Protein AF-A0A183U6N0-F1 (afdb_monomer)

Sequence (124 aa):
MALGLPIRSISYVPFPEHCTRVQIKGNEALEILEKAVIQQKILFRNRCYVAGRGIPQGSTVSTRLCDLYLGAMERERYADILKRRDCLLFRYVDDYILLTRDVRLADRVSIDLRYIAIVCAALE

Mean predicted aligned error: 12.65 Å

Solvent-accessible surface area (backbone atoms only — not comparable to full-atom values): 8032 Å² total; per-residue (Å²): 140,78,91,75,78,79,81,74,74,84,75,79,74,80,74,70,96,80,68,85,82,80,86,75,55,73,67,59,49,46,55,51,46,44,51,66,42,53,59,30,73,45,81,54,95,98,40,81,42,65,52,86,74,76,70,61,84,89,47,88,60,37,64,59,51,49,49,52,51,50,55,51,50,44,59,69,78,37,49,69,58,77,68,42,89,76,41,48,82,46,75,58,93,85,43,37,37,44,40,32,73,51,64,69,59,52,54,59,52,54,75,76,45,84,54,57,73,48,70,50,69,74,87,124

Foldseek 3Di:
DDPPDDDPDPPPPDDPPPDDDDDDDPVRVVVVCCCVFQQDWD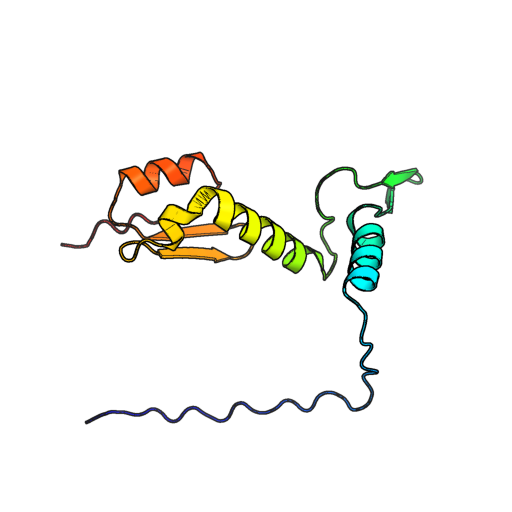QDPNDIDGDHDAGDPPDPCRQVVLVVVVVVVCCVPVVVVVPDPQKDWDDDRQEIEIEHCDVVVLVVVVVVGVYPYDDCVDPD

Nearest PDB structures (foldseek):
  3nvy-assembly1_B  TM=5.263E-01  e=4.428E+00  Bos taurus
  4alz-assembly1_A  TM=3.961E-01  e=7.084E+00  Yersinia enterocolitica
  3rf0-assembly2_B  TM=3.479E-01  e=6.194E+00  Yersinia pestis CO92

Radius of gyration: 21.51 Å; Cα contacts (8 Å, |Δi|>4): 98; chains: 1; bounding box: 53×38×66 Å

Organism: Toxocara canis (NCBI:txid6265)

Secondary structure (DSSP, 8-state):
-------------PPPTT-------HHHHHHHHIIIIIS-EEEETTEEEE--SSPPTT-TTHHHHHHHHHHHHHHHHSTTGGG-SSEEEEEETTEEEEEES-HHHHHHHHHHS--EEEE-----

pLDDT: mean 74.78, std 17.57, range [32.47, 94.62]

Structure (mmCIF, N/CA/C/O backbone):
data_AF-A0A183U6N0-F1
#
_entry.id   AF-A0A183U6N0-F1
#
loop_
_atom_site.group_PDB
_atom_site.id
_atom_site.type_symbol
_atom_site.label_atom_id
_atom_site.label_alt_id
_atom_site.label_comp_id
_atom_site.label_asym_id
_atom_site.label_entity_id
_atom_site.label_seq_id
_atom_site.pdbx_PDB_ins_code
_atom_site.Cartn_x
_atom_site.Cartn_y
_atom_site.Cartn_z
_atom_site.occupancy
_atom_site.B_iso_or_equiv
_atom_site.auth_seq_id
_atom_site.auth_comp_id
_atom_site.auth_asym_id
_atom_site.auth_atom_id
_atom_site.pdbx_PDB_model_num
ATOM 1 N N . MET A 1 1 ? -8.069 -26.327 35.449 1.00 35.16 1 MET A N 1
ATOM 2 C CA . MET A 1 1 ? -8.216 -27.046 34.167 1.00 35.16 1 MET A CA 1
ATOM 3 C C . MET A 1 1 ? -7.878 -26.085 33.041 1.00 35.16 1 MET A C 1
ATOM 5 O O . MET A 1 1 ? -8.714 -25.281 32.664 1.00 35.16 1 MET A O 1
ATOM 9 N N . ALA A 1 2 ? -6.632 -26.116 32.576 1.00 32.47 2 ALA A N 1
ATOM 10 C CA . ALA A 1 2 ? -6.180 -25.393 31.394 1.00 32.47 2 ALA A CA 1
ATOM 11 C C . ALA A 1 2 ? -5.732 -26.458 30.390 1.00 32.47 2 ALA A C 1
ATOM 13 O O . ALA A 1 2 ? -4.738 -27.146 30.618 1.00 32.47 2 ALA A O 1
ATOM 14 N N . LEU A 1 3 ? -6.519 -26.658 29.334 1.00 36.12 3 LEU A N 1
ATOM 15 C CA . LEU A 1 3 ? -6.161 -27.526 28.216 1.00 36.12 3 LEU A CA 1
ATOM 16 C C . LEU A 1 3 ? -5.125 -26.788 27.360 1.00 36.12 3 LEU A C 1
ATOM 18 O O . LEU A 1 3 ? -5.456 -26.130 26.379 1.00 36.12 3 LEU A O 1
ATOM 22 N N . GLY A 1 4 ? -3.864 -26.856 27.787 1.00 36.44 4 GLY A N 1
ATOM 23 C CA . GLY A 1 4 ? -2.718 -26.440 26.989 1.00 36.44 4 GLY A CA 1
ATOM 24 C C . GLY A 1 4 ? -2.503 -27.446 25.865 1.00 36.44 4 GLY A C 1
ATOM 25 O O . GLY A 1 4 ? -1.890 -28.490 26.075 1.00 36.44 4 GLY A O 1
ATOM 26 N N . LEU A 1 5 ? -3.037 -27.153 24.680 1.00 39.53 5 LEU A N 1
ATOM 27 C CA . LEU A 1 5 ? -2.692 -27.900 23.475 1.00 39.53 5 LEU A CA 1
ATOM 28 C C . LEU A 1 5 ? -1.204 -27.653 23.164 1.00 39.53 5 LEU A C 1
ATOM 30 O O . LEU A 1 5 ? -0.794 -26.494 23.057 1.00 39.53 5 LEU A O 1
ATOM 34 N N . PRO A 1 6 ? -0.378 -28.706 23.040 1.00 41.12 6 PRO A N 1
ATOM 35 C CA . PRO A 1 6 ? 1.048 -28.552 22.805 1.00 41.12 6 PRO A CA 1
ATOM 36 C C . PRO A 1 6 ? 1.273 -27.998 21.398 1.00 41.12 6 PRO A C 1
ATOM 38 O O . PRO A 1 6 ? 0.870 -28.605 20.402 1.00 41.12 6 PRO A O 1
ATOM 41 N N . ILE A 1 7 ? 1.927 -26.838 21.327 1.00 44.16 7 ILE A N 1
ATOM 42 C CA . ILE A 1 7 ? 2.434 -26.242 20.090 1.00 44.16 7 ILE A CA 1
ATOM 43 C C . ILE A 1 7 ? 3.391 -27.266 19.479 1.00 44.16 7 ILE A C 1
ATOM 45 O O . ILE A 1 7 ? 4.506 -27.467 19.961 1.00 44.16 7 ILE A O 1
ATOM 49 N N . ARG A 1 8 ? 2.920 -27.969 18.445 1.00 42.88 8 ARG A N 1
ATOM 50 C CA . ARG A 1 8 ? 3.751 -28.867 17.649 1.00 42.88 8 ARG A CA 1
ATOM 51 C C . ARG A 1 8 ? 4.881 -28.036 17.051 1.00 42.88 8 ARG A C 1
ATOM 53 O O . ARG A 1 8 ? 4.637 -27.024 16.400 1.00 42.88 8 ARG A O 1
ATOM 60 N N . SER A 1 9 ? 6.099 -28.475 17.343 1.00 40.94 9 SER A N 1
ATOM 61 C CA . SER A 1 9 ? 7.380 -27.969 16.862 1.00 40.94 9 SER A CA 1
ATOM 62 C C . SER A 1 9 ? 7.291 -27.333 15.475 1.00 40.94 9 SER A C 1
ATOM 64 O O . SER A 1 9 ? 7.004 -28.021 14.491 1.00 40.94 9 SER A O 1
ATOM 66 N N . ILE A 1 10 ? 7.599 -26.035 15.394 1.00 46.34 10 ILE A N 1
ATOM 67 C CA . ILE A 1 10 ? 7.995 -25.391 14.140 1.00 46.34 10 ILE A CA 1
ATOM 68 C C . ILE A 1 10 ? 9.174 -26.204 13.611 1.00 46.34 10 ILE A C 1
ATOM 70 O O . ILE A 1 10 ? 10.268 -26.183 14.172 1.00 46.34 10 ILE A O 1
ATOM 74 N N . SER A 1 11 ? 8.913 -26.998 12.579 1.00 37.59 11 SER A N 1
ATOM 75 C CA . SER A 1 11 ? 9.947 -27.762 11.900 1.00 37.59 11 SER A CA 1
ATOM 76 C C . SER A 1 11 ? 10.783 -26.747 11.135 1.00 37.59 11 SER A C 1
ATOM 78 O O . SER A 1 11 ? 10.302 -26.135 10.183 1.00 37.59 11 SER A O 1
ATOM 80 N N . TYR A 1 12 ? 11.999 -26.501 11.616 1.00 45.75 12 TYR A N 1
ATOM 81 C CA . TYR A 1 12 ? 12.991 -25.698 10.917 1.00 45.75 12 TYR A CA 1
ATOM 82 C C . TYR A 1 12 ? 13.234 -26.357 9.559 1.00 45.75 12 TYR A C 1
ATOM 84 O O . TYR A 1 12 ? 13.817 -27.436 9.496 1.00 45.75 12 TYR A O 1
ATOM 92 N N . VAL A 1 13 ? 12.722 -25.756 8.485 1.00 52.69 13 VAL A N 1
ATOM 93 C CA . VAL A 1 13 ? 13.047 -26.191 7.126 1.00 52.69 13 VAL A CA 1
ATOM 94 C C . VAL A 1 13 ? 14.497 -25.760 6.896 1.00 52.69 13 VAL A C 1
ATOM 96 O O . VAL A 1 13 ? 14.752 -24.552 6.891 1.00 52.69 13 VAL A O 1
ATOM 99 N N . PRO A 1 14 ? 15.460 -26.694 6.772 1.00 48.03 14 PRO A N 1
ATOM 100 C CA . PRO A 1 14 ? 16.840 -26.322 6.528 1.00 48.03 14 PRO A CA 1
ATOM 101 C C . PRO A 1 14 ? 16.907 -25.586 5.190 1.00 48.03 14 PRO A C 1
ATOM 103 O O . PRO A 1 14 ? 16.457 -26.085 4.158 1.00 48.03 14 PRO A O 1
ATOM 106 N N . PHE A 1 15 ? 17.414 -24.358 5.235 1.00 51.22 15 PHE A N 1
ATOM 107 C CA . PHE A 1 15 ? 17.646 -23.543 4.051 1.00 51.22 15 PHE A CA 1
ATOM 108 C C . PHE A 1 15 ? 18.722 -24.237 3.192 1.00 51.22 15 PHE A C 1
ATOM 110 O O . PHE A 1 15 ? 19.717 -24.691 3.759 1.00 51.22 15 PHE A O 1
ATOM 117 N N . PRO A 1 16 ? 18.560 -24.354 1.862 1.00 61.44 16 PRO A N 1
ATOM 118 C CA . PRO A 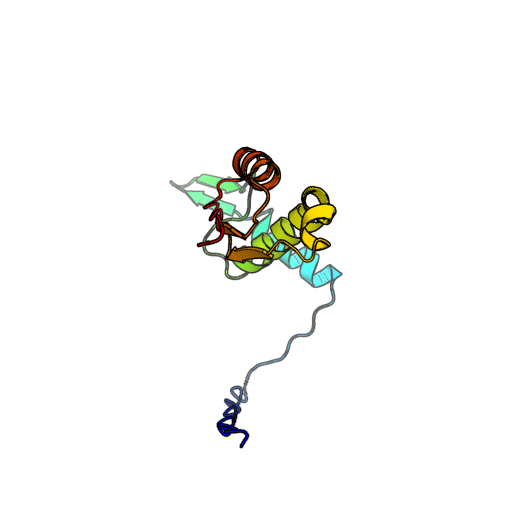1 16 ? 19.529 -25.047 1.015 1.00 61.44 16 PRO A CA 1
ATOM 119 C C . PRO A 1 16 ? 20.924 -24.409 1.130 1.00 61.44 16 PRO A C 1
ATOM 121 O O . PRO A 1 16 ? 21.069 -23.188 1.059 1.00 61.44 16 PRO A O 1
ATOM 124 N N . GLU A 1 17 ? 21.954 -25.247 1.280 1.00 56.62 17 GLU A N 1
ATOM 125 C CA . GLU A 1 17 ? 23.342 -24.889 1.640 1.00 56.62 17 GLU A CA 1
ATOM 126 C C . GLU A 1 17 ? 24.089 -24.027 0.593 1.00 56.62 17 GLU A C 1
ATOM 128 O O . GLU A 1 17 ? 25.233 -23.627 0.798 1.00 56.62 17 GLU A O 1
ATOM 133 N N . HIS A 1 18 ? 23.429 -23.672 -0.513 1.00 55.56 18 HIS A N 1
ATOM 134 C CA . HIS A 1 18 ? 23.994 -22.912 -1.632 1.00 55.56 18 HIS A CA 1
ATOM 135 C C . HIS A 1 18 ? 23.256 -21.595 -1.925 1.00 55.56 18 HIS A C 1
ATOM 137 O O . HIS A 1 18 ? 23.205 -21.145 -3.069 1.00 55.56 18 HIS A O 1
ATOM 143 N N . CYS A 1 19 ? 22.692 -20.936 -0.910 1.00 52.22 19 CYS A N 1
ATOM 144 C CA . CYS A 1 19 ? 22.226 -19.555 -1.050 1.00 52.22 19 CYS A CA 1
ATOM 145 C C . CYS A 1 19 ? 23.326 -18.564 -0.647 1.00 52.22 19 CYS A C 1
ATOM 147 O O . CYS A 1 19 ? 23.585 -18.344 0.536 1.00 52.22 19 CYS A O 1
ATOM 149 N N . THR A 1 20 ? 23.943 -17.901 -1.626 1.00 62.56 20 THR A N 1
ATOM 150 C CA . THR A 1 20 ? 24.786 -16.730 -1.361 1.00 62.56 20 THR A CA 1
ATOM 151 C C . THR A 1 20 ? 23.918 -15.614 -0.780 1.00 62.56 20 THR A C 1
ATOM 153 O O . THR A 1 20 ? 23.112 -15.001 -1.479 1.00 62.56 20 THR A O 1
ATOM 156 N N . ARG A 1 21 ? 24.057 -15.349 0.522 1.00 68.88 21 ARG A N 1
ATOM 157 C CA . ARG A 1 21 ? 23.376 -14.235 1.186 1.00 68.88 21 ARG A CA 1
ATOM 158 C C . ARG A 1 21 ? 24.037 -12.924 0.771 1.00 68.88 21 ARG A C 1
ATOM 160 O O . ARG A 1 21 ? 25.079 -12.552 1.303 1.00 68.88 21 ARG A O 1
ATOM 167 N N . VAL A 1 22 ? 23.406 -12.210 -0.153 1.00 75.75 22 VAL A N 1
ATOM 168 C CA . VAL A 1 22 ? 23.812 -10.851 -0.519 1.00 75.75 22 VAL A CA 1
ATOM 169 C C . VAL A 1 22 ? 23.190 -9.877 0.481 1.00 75.75 22 VAL A C 1
ATOM 171 O O . VAL A 1 22 ? 21.972 -9.839 0.644 1.00 75.75 22 VAL A O 1
ATOM 174 N N . GLN A 1 23 ? 24.025 -9.114 1.185 1.00 84.31 23 GLN A N 1
ATOM 175 C CA . GLN A 1 23 ? 23.575 -7.966 1.970 1.00 84.31 23 GLN A CA 1
ATOM 176 C C . GLN A 1 23 ? 23.770 -6.716 1.125 1.00 84.31 23 GLN A C 1
ATOM 178 O O . GLN A 1 23 ? 24.881 -6.453 0.674 1.00 84.31 23 GLN A O 1
ATOM 183 N N . ILE A 1 24 ? 22.694 -5.968 0.926 1.00 88.69 24 ILE A N 1
ATOM 184 C CA . ILE A 1 24 ? 22.714 -4.688 0.220 1.00 88.69 24 ILE A CA 1
ATOM 185 C C . ILE A 1 24 ? 22.347 -3.577 1.193 1.00 88.69 24 ILE A C 1
ATOM 187 O O . ILE A 1 24 ? 21.572 -3.787 2.133 1.00 88.69 24 ILE A O 1
ATOM 191 N N . LYS A 1 25 ? 22.901 -2.389 0.977 1.00 91.69 25 LYS A N 1
ATOM 192 C CA . LYS A 1 25 ? 22.521 -1.198 1.740 1.00 91.69 25 LYS A CA 1
ATOM 193 C C . LYS A 1 25 ? 21.169 -0.668 1.261 1.00 91.69 25 LYS A C 1
ATOM 195 O O . LYS A 1 25 ? 20.727 -0.943 0.148 1.00 91.69 25 LYS A O 1
ATOM 200 N N . GLY A 1 26 ? 20.506 0.133 2.097 1.00 88.00 26 GLY A N 1
ATOM 201 C CA . GLY A 1 26 ? 19.186 0.689 1.771 1.00 88.00 26 GLY A CA 1
ATOM 202 C C . GLY A 1 26 ? 19.179 1.566 0.512 1.00 88.00 26 GLY A C 1
ATOM 203 O O . GLY A 1 26 ? 18.234 1.504 -0.265 1.00 88.00 26 GLY A O 1
ATOM 204 N N . ASN A 1 27 ? 20.245 2.332 0.272 1.00 91.81 27 ASN A N 1
ATOM 205 C CA . ASN A 1 27 ? 20.408 3.135 -0.944 1.00 91.81 27 ASN A CA 1
ATOM 206 C C . ASN A 1 27 ? 20.575 2.260 -2.196 1.00 91.81 27 ASN A C 1
ATOM 208 O O . ASN A 1 27 ? 19.939 2.522 -3.208 1.00 91.81 27 ASN A O 1
ATOM 212 N N . GLU A 1 28 ? 21.362 1.186 -2.110 1.00 90.31 28 GLU A N 1
ATOM 213 C CA . GLU A 1 28 ? 21.532 0.226 -3.208 1.00 90.31 28 GLU A CA 1
ATOM 214 C C . GLU A 1 28 ? 20.210 -0.489 -3.519 1.00 90.31 28 GLU A C 1
ATOM 216 O O . GLU A 1 28 ? 19.830 -0.636 -4.679 1.00 90.31 28 GLU A O 1
ATOM 221 N N . ALA A 1 29 ? 19.462 -0.878 -2.482 1.00 87.44 29 ALA A N 1
ATOM 222 C CA . ALA A 1 29 ? 18.124 -1.434 -2.639 1.00 87.44 29 ALA A CA 1
ATOM 223 C C . ALA A 1 29 ? 17.179 -0.442 -3.330 1.00 87.44 29 ALA A C 1
ATOM 225 O O . ALA A 1 29 ? 16.426 -0.835 -4.219 1.00 87.44 29 ALA A O 1
ATOM 226 N N . LEU A 1 30 ? 17.235 0.840 -2.960 1.00 87.88 30 LEU A N 1
ATOM 227 C CA . LEU A 1 30 ? 16.403 1.877 -3.563 1.00 87.88 30 LEU A CA 1
ATOM 228 C C . LEU A 1 30 ? 16.717 2.065 -5.052 1.00 87.88 30 LEU A C 1
ATOM 230 O O . LEU A 1 30 ? 15.790 2.103 -5.856 1.00 87.88 30 LEU A O 1
ATOM 234 N N . GLU A 1 31 ? 17.995 2.094 -5.433 1.00 88.50 31 GLU A N 1
ATOM 235 C CA . GLU A 1 31 ? 18.407 2.170 -6.842 1.00 88.50 31 GLU A CA 1
ATOM 236 C C . GLU A 1 31 ? 17.914 0.970 -7.662 1.00 88.50 31 GLU A C 1
ATOM 238 O O . GLU A 1 31 ? 17.483 1.120 -8.810 1.00 88.50 31 GLU A O 1
ATOM 243 N N . ILE A 1 32 ? 17.967 -0.234 -7.081 1.00 85.75 32 ILE A N 1
ATOM 244 C CA . ILE A 1 32 ? 17.449 -1.450 -7.717 1.00 85.75 32 ILE A CA 1
ATOM 245 C C . ILE A 1 32 ? 15.936 -1.333 -7.912 1.00 85.75 32 ILE A C 1
ATOM 247 O O . ILE A 1 32 ? 15.439 -1.614 -9.003 1.00 85.75 32 ILE A O 1
ATOM 251 N N . LEU A 1 33 ? 15.204 -0.903 -6.882 1.00 84.50 33 LEU A N 1
ATOM 252 C CA . LEU A 1 33 ? 13.751 -0.750 -6.936 1.00 84.50 33 LEU A CA 1
ATOM 253 C C . LEU A 1 33 ? 13.331 0.320 -7.949 1.00 84.50 33 LEU A C 1
ATOM 255 O O . LEU A 1 33 ? 12.415 0.083 -8.732 1.00 84.50 33 LEU A O 1
ATOM 259 N N . GLU A 1 34 ? 14.017 1.460 -7.995 1.00 83.75 34 GLU A N 1
ATOM 260 C CA . GLU A 1 34 ? 13.739 2.528 -8.958 1.00 83.75 34 GLU A CA 1
ATOM 261 C C . GLU A 1 34 ? 13.880 2.029 -10.403 1.00 83.75 34 GLU A C 1
ATOM 263 O O . GLU A 1 34 ? 12.964 2.180 -11.216 1.00 83.75 34 GLU A O 1
ATOM 268 N N . LYS A 1 35 ? 14.982 1.340 -10.717 1.00 80.69 35 LYS A N 1
ATOM 269 C CA . LYS A 1 35 ? 15.202 0.772 -12.054 1.00 80.69 35 LYS A CA 1
ATOM 270 C C . LYS A 1 35 ? 14.204 -0.337 -12.386 1.00 80.69 35 LYS A C 1
ATOM 272 O O . LYS A 1 35 ? 13.692 -0.387 -13.502 1.00 80.69 35 LYS A O 1
ATOM 277 N N . ALA A 1 36 ? 13.937 -1.229 -11.432 1.00 75.50 36 ALA A N 1
ATOM 278 C CA . ALA A 1 36 ? 13.113 -2.415 -11.651 1.00 75.50 36 ALA A CA 1
ATOM 279 C C . ALA A 1 36 ? 11.610 -2.113 -11.713 1.00 75.50 36 ALA A C 1
ATOM 281 O O . ALA A 1 36 ? 10.877 -2.865 -12.349 1.00 75.50 36 ALA A O 1
ATOM 282 N N . VAL A 1 37 ? 11.152 -1.049 -11.049 1.00 77.06 37 VAL A N 1
ATOM 283 C CA . VAL A 1 37 ? 9.722 -0.774 -10.854 1.00 77.06 37 VAL A CA 1
ATOM 284 C C . VAL A 1 37 ? 9.281 0.507 -11.544 1.00 77.06 37 VAL A C 1
ATOM 286 O O . VAL A 1 37 ? 8.258 0.502 -12.223 1.00 77.06 37 VAL A O 1
ATOM 289 N N . ILE A 1 38 ? 10.043 1.595 -11.402 1.00 74.00 38 ILE A N 1
ATOM 290 C CA . ILE A 1 38 ? 9.662 2.910 -11.939 1.00 74.00 38 ILE A CA 1
ATOM 291 C C . ILE A 1 38 ? 10.075 3.020 -13.408 1.00 74.00 38 ILE A C 1
ATOM 293 O O . ILE A 1 38 ? 9.317 3.505 -14.240 1.00 74.00 38 ILE A O 1
ATOM 297 N N . GLN A 1 39 ? 11.262 2.525 -13.756 1.00 77.88 39 GLN A N 1
ATOM 298 C CA . GLN A 1 39 ? 11.808 2.621 -15.115 1.00 77.88 39 GLN A CA 1
ATOM 299 C C . GLN A 1 39 ? 11.574 1.357 -15.953 1.00 77.88 39 GLN A C 1
ATOM 301 O O . GLN A 1 39 ? 12.276 1.117 -16.942 1.00 77.88 39 GLN A O 1
ATOM 306 N N . GLN A 1 40 ? 10.593 0.533 -15.575 1.00 79.25 40 GLN A N 1
ATOM 307 C CA . GLN A 1 40 ? 10.356 -0.732 -16.255 1.00 79.25 40 GLN A CA 1
ATOM 308 C C . GLN A 1 40 ? 9.936 -0.502 -17.710 1.00 79.25 40 GLN A C 1
ATOM 310 O O . GLN A 1 40 ? 8.970 0.207 -18.008 1.00 79.25 40 GLN A O 1
ATOM 315 N N . LYS A 1 41 ? 10.667 -1.151 -18.619 1.00 85.81 41 LYS A N 1
ATOM 316 C CA . LYS A 1 41 ? 10.399 -1.139 -20.056 1.00 85.81 41 LYS A CA 1
ATOM 317 C C . LYS A 1 41 ? 9.517 -2.322 -20.438 1.00 85.81 41 LYS A C 1
ATOM 319 O O . LYS A 1 41 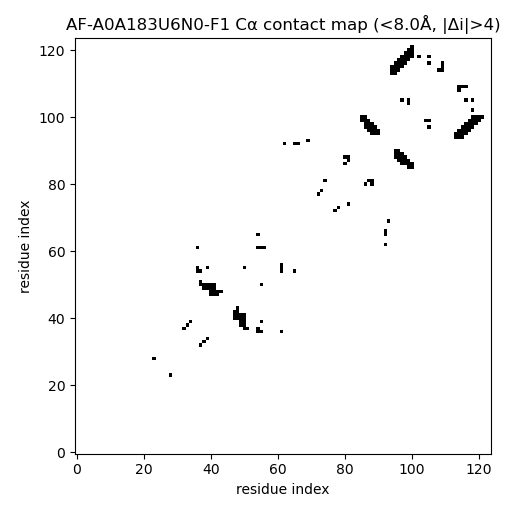? 9.804 -3.458 -20.071 1.00 85.81 41 LYS A O 1
ATOM 324 N N . ILE A 1 42 ? 8.465 -2.054 -21.200 1.00 85.75 42 ILE A N 1
ATOM 325 C CA . ILE A 1 42 ? 7.496 -3.037 -21.676 1.00 85.75 42 ILE A CA 1
ATOM 326 C C . ILE A 1 42 ? 7.586 -3.078 -23.199 1.00 85.75 42 ILE A C 1
ATOM 328 O O . ILE A 1 42 ? 7.351 -2.072 -23.870 1.00 85.75 42 ILE A O 1
ATOM 332 N N . LEU A 1 43 ? 7.930 -4.242 -23.747 1.00 90.50 43 LEU A N 1
ATOM 333 C CA . LEU A 1 43 ? 7.901 -4.473 -25.186 1.00 90.50 43 LEU A CA 1
ATOM 334 C C . LEU A 1 43 ? 6.507 -4.960 -25.585 1.00 90.50 43 LEU A C 1
ATOM 336 O O . LEU A 1 43 ? 6.057 -6.013 -25.142 1.00 90.50 43 LEU A O 1
ATOM 340 N N . PHE A 1 44 ? 5.833 -4.209 -26.449 1.00 91.44 44 PHE A N 1
ATOM 341 C CA . PHE A 1 44 ? 4.521 -4.571 -26.967 1.00 91.44 44 PHE A CA 1
ATOM 342 C C . PHE A 1 44 ? 4.413 -4.186 -28.441 1.00 91.44 44 PHE A C 1
ATOM 344 O O . PHE A 1 44 ? 4.673 -3.041 -28.807 1.00 91.44 44 PHE A O 1
ATOM 351 N N . ARG A 1 45 ? 4.040 -5.143 -29.303 1.00 93.25 45 ARG A N 1
ATOM 352 C CA . ARG A 1 45 ? 3.884 -4.942 -30.760 1.00 93.25 45 ARG A CA 1
ATOM 353 C C . ARG A 1 45 ? 5.082 -4.219 -31.408 1.00 93.25 45 ARG A C 1
ATOM 355 O O . ARG A 1 45 ? 4.908 -3.219 -32.100 1.00 93.25 45 ARG A O 1
ATOM 362 N N . ASN A 1 46 ? 6.299 -4.711 -31.156 1.00 93.06 46 ASN A N 1
ATOM 363 C CA . ASN A 1 46 ? 7.559 -4.130 -31.649 1.00 93.06 46 ASN A CA 1
ATOM 364 C C . ASN A 1 46 ? 7.844 -2.682 -31.201 1.00 93.06 46 ASN A C 1
ATOM 366 O O . ASN A 1 46 ? 8.706 -2.015 -31.770 1.00 93.06 46 ASN A O 1
ATOM 370 N N . ARG A 1 47 ? 7.151 -2.186 -30.172 1.00 94.62 47 ARG A N 1
ATOM 371 C CA . ARG A 1 47 ? 7.388 -0.870 -29.573 1.00 94.62 47 ARG A CA 1
ATOM 372 C C . ARG A 1 47 ? 7.742 -1.014 -28.100 1.00 94.62 47 ARG A C 1
ATOM 374 O O . ARG A 1 47 ? 7.214 -1.883 -27.409 1.00 94.62 47 ARG A O 1
ATOM 381 N N . CYS A 1 48 ? 8.651 -0.164 -27.637 1.00 90.81 48 CYS A N 1
ATOM 382 C CA . CYS A 1 48 ? 9.096 -0.118 -26.249 1.00 90.81 48 CYS A CA 1
ATOM 383 C C . CYS A 1 48 ? 8.375 1.018 -25.518 1.00 90.81 48 CYS A C 1
ATOM 385 O O . CYS A 1 48 ? 8.383 2.158 -25.983 1.00 90.81 48 CYS A O 1
ATOM 387 N N . TYR A 1 49 ? 7.764 0.698 -24.384 1.00 87.62 49 TYR A N 1
ATOM 388 C CA . TYR A 1 49 ? 7.042 1.624 -23.518 1.00 87.62 49 TYR A CA 1
ATOM 389 C C . TYR A 1 49 ? 7.697 1.652 -22.142 1.00 87.62 49 TYR A C 1
ATOM 391 O O . TYR A 1 49 ? 8.293 0.662 -21.733 1.00 87.62 49 TYR A O 1
ATOM 399 N N . VAL A 1 50 ? 7.563 2.755 -21.414 1.00 84.56 50 VAL A N 1
ATOM 400 C CA . VAL A 1 50 ? 7.961 2.836 -20.002 1.00 84.56 50 VAL A CA 1
ATOM 401 C C . VAL A 1 50 ? 6.698 2.947 -19.160 1.00 84.56 50 VAL A C 1
ATOM 403 O O . VAL A 1 50 ? 5.787 3.700 -19.513 1.00 84.56 50 VAL A O 1
ATOM 406 N N . ALA A 1 51 ? 6.624 2.181 -18.074 1.00 79.12 51 ALA A N 1
ATOM 407 C CA . ALA A 1 51 ? 5.514 2.270 -17.135 1.00 79.12 51 ALA A CA 1
ATOM 408 C C . ALA A 1 51 ? 5.498 3.662 -16.475 1.00 79.12 51 ALA A C 1
ATOM 410 O O . ALA A 1 51 ? 6.383 4.003 -15.703 1.00 79.12 51 ALA A O 1
ATOM 411 N N . GLY A 1 52 ? 4.503 4.489 -16.808 1.00 76.00 52 GLY A N 1
ATOM 412 C CA . GLY A 1 52 ? 4.416 5.867 -16.303 1.00 76.00 52 GLY A CA 1
ATOM 413 C C . GLY A 1 52 ? 3.667 6.019 -14.976 1.00 76.00 52 GLY A C 1
ATOM 414 O O . GLY A 1 52 ? 3.771 7.059 -14.331 1.00 76.00 52 GLY A O 1
ATOM 415 N N . ARG A 1 53 ? 2.875 5.018 -14.568 1.00 78.81 53 ARG A N 1
ATOM 416 C CA . ARG A 1 53 ? 2.081 5.067 -13.335 1.00 78.81 53 ARG A CA 1
ATOM 417 C C . ARG A 1 53 ? 1.861 3.673 -12.763 1.00 78.81 53 ARG A C 1
ATOM 419 O O . ARG A 1 53 ? 1.465 2.763 -13.485 1.00 78.81 53 ARG A O 1
ATOM 426 N N . GLY A 1 54 ? 2.008 3.573 -11.444 1.00 76.38 54 GLY A N 1
ATOM 427 C CA . GLY A 1 54 ? 1.775 2.342 -10.697 1.00 76.38 54 GLY A CA 1
ATOM 428 C C . GLY A 1 54 ? 2.958 1.382 -10.747 1.00 76.38 54 GLY A C 1
ATOM 429 O O . GLY A 1 54 ? 4.000 1.674 -11.327 1.00 76.38 54 GLY A O 1
ATOM 430 N N . ILE A 1 55 ? 2.779 0.237 -10.098 1.00 80.44 55 ILE A N 1
ATOM 431 C CA . ILE A 1 55 ? 3.764 -0.838 -10.048 1.00 80.44 55 ILE A CA 1
ATOM 432 C C . ILE A 1 55 ? 3.326 -1.913 -11.049 1.00 80.44 55 ILE A C 1
ATOM 434 O O . ILE A 1 55 ? 2.186 -2.378 -10.962 1.00 80.44 55 ILE A O 1
ATOM 438 N N . PRO A 1 56 ? 4.182 -2.328 -11.993 1.00 77.69 56 PRO A N 1
ATOM 439 C CA . PRO A 1 56 ? 3.816 -3.363 -12.951 1.00 77.69 56 PRO A CA 1
ATOM 440 C C . PRO A 1 56 ? 3.504 -4.701 -12.269 1.00 77.69 56 PRO A C 1
ATOM 442 O O . PRO A 1 56 ? 4.219 -5.155 -11.370 1.00 77.69 56 PRO A O 1
ATOM 445 N N . GLN A 1 57 ? 2.422 -5.343 -12.712 1.00 75.19 57 GLN A N 1
ATOM 446 C CA . GLN A 1 57 ? 1.996 -6.643 -12.197 1.00 75.19 57 GLN A CA 1
ATOM 447 C C . GLN A 1 57 ? 2.958 -7.753 -12.647 1.00 75.19 57 GLN A C 1
ATOM 449 O O . GLN A 1 57 ? 3.502 -7.713 -13.749 1.00 75.19 57 GLN A O 1
ATOM 454 N N . GLY A 1 58 ? 3.166 -8.755 -11.789 1.00 72.81 58 GLY A N 1
ATOM 455 C CA . GLY A 1 58 ? 4.035 -9.907 -12.073 1.00 72.81 58 GLY A CA 1
ATOM 456 C C . GLY A 1 58 ? 5.467 -9.785 -11.545 1.00 72.81 58 GLY A C 1
ATOM 457 O O . GLY A 1 58 ? 6.218 -10.756 -11.592 1.00 72.81 58 GLY A O 1
ATOM 458 N N . SER A 1 59 ? 5.847 -8.635 -10.984 1.00 73.88 59 SER A N 1
ATOM 459 C CA . SER A 1 59 ? 7.090 -8.509 -10.220 1.00 73.88 59 SER A CA 1
ATOM 460 C C . SER A 1 59 ? 6.917 -9.078 -8.808 1.00 73.88 59 SER A C 1
ATOM 462 O O . SER A 1 59 ? 5.956 -8.735 -8.119 1.00 73.88 59 SER A O 1
ATOM 464 N N . THR A 1 60 ? 7.855 -9.895 -8.325 1.00 75.06 60 THR A N 1
ATOM 465 C CA . THR A 1 60 ? 7.819 -10.446 -6.953 1.00 75.06 60 THR A CA 1
ATOM 466 C C . THR A 1 60 ? 7.919 -9.368 -5.872 1.00 75.06 60 THR A C 1
ATOM 468 O O . THR A 1 60 ? 7.456 -9.578 -4.752 1.00 75.06 60 THR A O 1
ATOM 471 N N . VAL A 1 61 ? 8.468 -8.191 -6.196 1.00 81.06 61 VAL A N 1
ATOM 472 C CA . VAL A 1 61 ? 8.526 -7.050 -5.268 1.00 81.06 61 VAL A CA 1
ATOM 473 C C . VAL A 1 61 ? 7.247 -6.210 -5.270 1.00 81.06 61 VAL A C 1
ATOM 475 O O . VAL A 1 61 ? 7.053 -5.410 -4.356 1.00 81.06 61 VAL A O 1
ATOM 478 N N . SER A 1 62 ? 6.353 -6.398 -6.249 1.00 82.06 62 SER A N 1
ATOM 479 C CA . SER A 1 62 ? 5.170 -5.545 -6.418 1.00 82.06 62 SER A CA 1
ATOM 480 C C . SER A 1 62 ? 4.230 -5.585 -5.216 1.0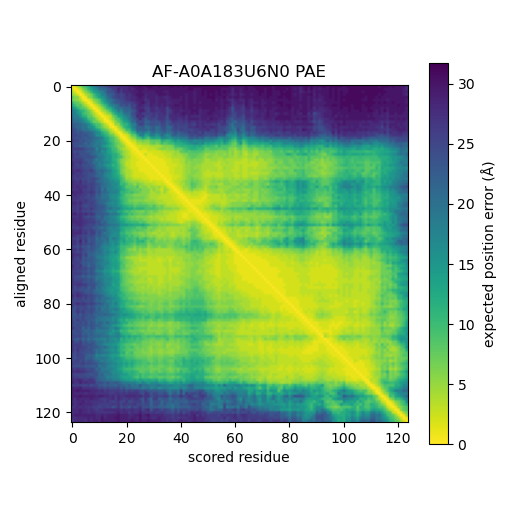0 82.06 62 SER A C 1
ATOM 482 O O . SER A 1 62 ? 3.839 -4.532 -4.719 1.00 82.06 62 SER A O 1
ATOM 484 N N . THR A 1 63 ? 3.955 -6.776 -4.679 1.00 82.81 63 THR A N 1
ATOM 485 C CA . THR A 1 63 ? 3.111 -6.958 -3.491 1.00 82.81 63 THR A CA 1
ATOM 486 C C . THR A 1 63 ? 3.686 -6.235 -2.277 1.00 82.81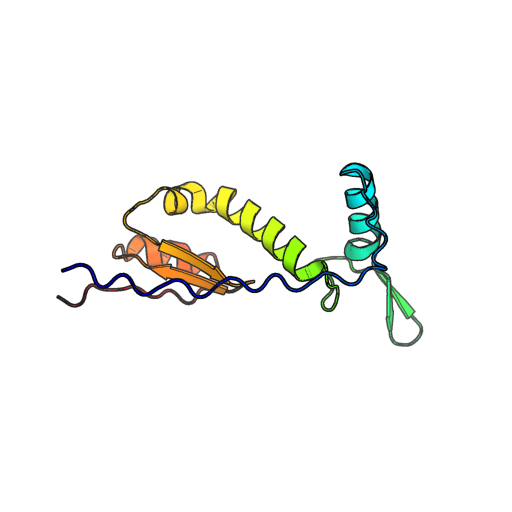 63 THR A C 1
ATOM 488 O O . THR A 1 63 ? 2.967 -5.528 -1.583 1.00 82.81 63 THR A O 1
ATOM 491 N N . ARG A 1 64 ? 5.002 -6.340 -2.046 1.00 86.00 64 ARG A N 1
ATOM 492 C CA . ARG A 1 64 ? 5.656 -5.701 -0.892 1.00 86.00 64 ARG A CA 1
ATOM 493 C C . ARG A 1 64 ? 5.702 -4.183 -1.003 1.00 86.00 64 ARG A C 1
ATOM 495 O O . ARG A 1 64 ? 5.561 -3.496 0.003 1.00 86.00 64 ARG A O 1
ATOM 502 N N . LEU A 1 65 ? 5.889 -3.655 -2.207 1.00 85.88 65 LEU A N 1
ATOM 503 C CA . LEU A 1 65 ? 5.842 -2.215 -2.441 1.00 85.88 65 LEU A CA 1
ATOM 504 C C . LEU A 1 65 ? 4.417 -1.668 -2.341 1.00 85.88 65 LEU A C 1
ATOM 506 O O . LEU A 1 65 ? 4.238 -0.585 -1.787 1.00 85.88 65 LEU A O 1
ATOM 510 N N . CYS A 1 66 ? 3.417 -2.423 -2.809 1.00 83.88 66 CYS A N 1
ATOM 511 C CA . CYS A 1 66 ? 2.014 -2.080 -2.590 1.00 83.88 66 CYS A CA 1
ATOM 512 C C . CYS A 1 66 ? 1.706 -2.035 -1.088 1.00 83.88 66 CYS A C 1
ATOM 514 O O . CYS A 1 66 ? 1.203 -1.029 -0.595 1.00 83.88 66 CYS A O 1
ATOM 516 N N . ASP A 1 67 ? 2.129 -3.060 -0.337 1.00 88.12 67 ASP A N 1
ATOM 517 C CA . ASP A 1 67 ? 1.977 -3.106 1.119 1.00 88.12 67 ASP A CA 1
ATOM 518 C C . ASP A 1 67 ? 2.632 -1.910 1.817 1.00 88.12 67 ASP A C 1
ATOM 520 O O . ASP A 1 67 ? 2.046 -1.343 2.738 1.00 88.12 67 ASP A O 1
ATOM 524 N N . LEU A 1 68 ? 3.837 -1.518 1.389 1.00 88.81 68 LEU A N 1
ATOM 525 C CA . LEU A 1 68 ? 4.549 -0.368 1.945 1.00 88.81 68 LEU A CA 1
ATOM 526 C C . LEU A 1 68 ? 3.805 0.944 1.667 1.00 88.81 68 LEU A C 1
ATOM 528 O O . LEU A 1 68 ? 3.662 1.771 2.569 1.00 88.81 68 LEU A O 1
ATOM 532 N N . TYR A 1 69 ? 3.336 1.127 0.432 1.00 87.81 69 TYR A N 1
ATOM 533 C CA . TYR A 1 69 ? 2.603 2.318 0.014 1.00 87.81 69 TYR A CA 1
ATOM 534 C C . TYR A 1 69 ? 1.266 2.441 0.750 1.00 87.81 69 TYR A C 1
ATOM 536 O O . TYR A 1 69 ? 0.987 3.477 1.356 1.00 87.81 69 TYR A O 1
ATOM 544 N N . LEU A 1 70 ? 0.469 1.371 0.766 1.00 87.19 70 LEU A N 1
ATOM 545 C CA . LEU A 1 70 ? -0.814 1.339 1.465 1.00 87.19 70 LEU A CA 1
ATOM 546 C C . LEU A 1 70 ? -0.624 1.505 2.973 1.00 87.19 70 LEU A C 1
ATOM 548 O O . LEU A 1 70 ? -1.320 2.307 3.580 1.00 87.19 70 LEU A O 1
ATOM 552 N N . GLY A 1 71 ? 0.389 0.869 3.565 1.00 90.75 71 GLY A N 1
ATOM 553 C CA . GLY A 1 71 ? 0.717 1.056 4.979 1.00 90.75 71 GLY A CA 1
ATOM 554 C C . GLY A 1 71 ? 1.149 2.484 5.335 1.00 90.75 71 GLY A C 1
ATOM 555 O O . GLY A 1 71 ? 0.959 2.927 6.469 1.00 90.75 71 GLY A O 1
ATOM 556 N N . ALA A 1 72 ? 1.753 3.226 4.402 1.00 91.50 72 ALA A N 1
ATOM 557 C CA . ALA A 1 72 ? 2.022 4.653 4.582 1.00 91.50 72 ALA A CA 1
ATOM 558 C C . ALA A 1 72 ? 0.735 5.480 4.499 1.00 91.50 72 ALA A C 1
ATOM 560 O O . ALA A 1 72 ? 0.494 6.312 5.372 1.00 91.50 72 ALA A O 1
ATOM 561 N N . MET A 1 73 ? -0.112 5.189 3.512 1.00 89.69 73 MET A N 1
ATOM 562 C CA . MET A 1 73 ? -1.404 5.845 3.323 1.00 89.69 73 MET A CA 1
ATOM 563 C C . MET A 1 73 ? -2.329 5.647 4.533 1.00 89.69 73 MET A C 1
ATOM 565 O O . MET A 1 73 ? -2.906 6.612 5.026 1.00 89.69 73 MET A O 1
ATOM 569 N N . GLU A 1 74 ? -2.422 4.428 5.072 1.00 89.06 74 GLU A N 1
ATOM 570 C CA . GLU A 1 74 ? -3.188 4.093 6.283 1.00 89.06 74 GLU A CA 1
ATOM 571 C C . GLU A 1 74 ? -2.776 4.953 7.480 1.00 89.06 74 GLU A C 1
ATOM 573 O O . GLU A 1 74 ? -3.622 5.502 8.184 1.00 89.06 74 GLU A O 1
ATOM 578 N N . ARG A 1 75 ? -1.465 5.102 7.697 1.00 91.00 75 ARG A N 1
ATOM 579 C CA . ARG A 1 75 ? -0.922 5.922 8.786 1.00 91.00 75 ARG A CA 1
ATOM 580 C C . ARG A 1 75 ? -1.182 7.411 8.597 1.00 91.00 75 ARG A C 1
ATOM 582 O O . ARG A 1 75 ? -1.179 8.135 9.585 1.00 91.00 75 ARG A O 1
ATOM 589 N N . GLU A 1 76 ? -1.379 7.863 7.367 1.00 90.81 76 GLU A N 1
ATOM 590 C CA . GLU A 1 76 ? -1.683 9.258 7.063 1.00 90.81 76 GLU A CA 1
ATOM 591 C C . GLU A 1 76 ? -3.183 9.552 7.201 1.00 90.81 76 GLU A C 1
ATOM 593 O O . GLU A 1 76 ? -3.556 10.506 7.879 1.00 90.81 76 GLU A O 1
ATOM 598 N N . ARG A 1 77 ? -4.054 8.722 6.609 1.00 86.25 77 ARG A N 1
ATOM 599 C CA . ARG A 1 77 ? -5.502 8.999 6.550 1.00 86.25 77 ARG A CA 1
ATOM 600 C C . ARG A 1 77 ? -6.328 8.365 7.666 1.00 86.25 77 ARG A C 1
ATOM 602 O O . ARG A 1 77 ? -7.385 8.895 7.985 1.00 86.25 77 ARG A O 1
ATOM 609 N N . TYR A 1 78 ? -5.872 7.255 8.250 1.00 87.62 78 TYR A N 1
ATOM 610 C CA . TYR A 1 78 ? -6.634 6.459 9.228 1.00 87.62 78 TYR A CA 1
ATOM 611 C C . TYR A 1 78 ? -5.935 6.327 10.578 1.00 87.62 78 TYR A C 1
ATOM 613 O O . TYR A 1 78 ? -6.219 5.411 11.352 1.00 87.62 78 TYR A O 1
ATOM 621 N N . ALA A 1 79 ? -5.025 7.250 10.896 1.00 90.38 79 ALA A N 1
ATOM 622 C CA . ALA A 1 79 ? -4.302 7.257 12.166 1.00 90.38 79 ALA A CA 1
ATOM 623 C C . ALA A 1 79 ? -5.227 7.283 13.395 1.00 90.38 79 ALA A C 1
ATOM 625 O O . ALA A 1 79 ? -4.864 6.763 14.448 1.00 90.38 79 ALA A O 1
ATOM 626 N N . ASP A 1 80 ? -6.395 7.914 13.281 1.00 90.81 80 ASP A N 1
ATOM 627 C CA . ASP A 1 80 ? -7.436 7.962 14.307 1.00 90.81 80 ASP A CA 1
ATOM 628 C C . ASP A 1 80 ? -8.103 6.594 14.507 1.00 90.81 80 ASP A C 1
ATOM 630 O O . ASP A 1 80 ? -8.282 6.160 15.645 1.00 90.81 80 ASP A O 1
ATOM 634 N N . ILE A 1 81 ? -8.397 5.883 13.416 1.00 88.88 81 ILE A N 1
ATOM 635 C CA . ILE A 1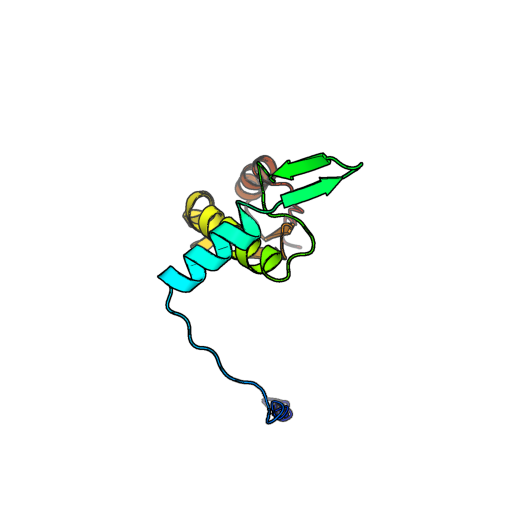 81 ? -8.989 4.537 13.438 1.00 88.88 81 ILE A CA 1
ATOM 636 C C . ILE A 1 81 ? -7.993 3.528 14.013 1.00 88.88 81 ILE A C 1
ATOM 638 O O . ILE A 1 81 ? -8.341 2.753 14.897 1.00 88.88 81 ILE A O 1
ATOM 642 N N . LEU A 1 82 ? -6.727 3.582 13.588 1.00 88.88 82 LEU A N 1
ATOM 643 C CA . LEU A 1 82 ? -5.673 2.675 14.061 1.00 88.88 82 LEU A CA 1
ATOM 644 C C . LEU A 1 82 ? -5.395 2.791 15.574 1.00 88.88 82 LEU A C 1
ATOM 646 O O . LEU A 1 82 ? -4.804 1.887 16.161 1.00 88.88 82 LEU A O 1
ATOM 650 N 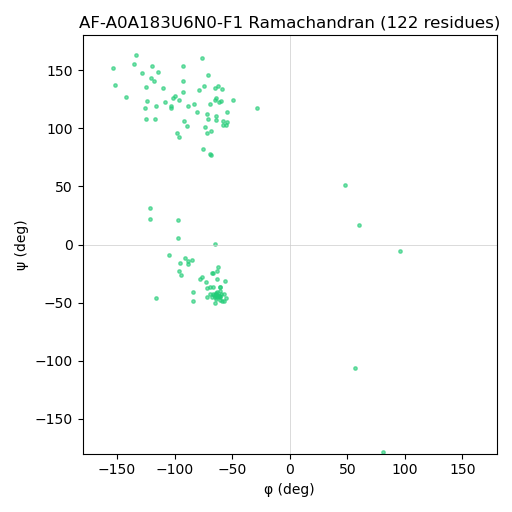N . LYS A 1 83 ? -5.799 3.897 16.214 1.00 89.62 83 LYS A N 1
ATOM 651 C CA . LYS A 1 83 ? -5.642 4.130 17.661 1.00 89.62 83 LYS A CA 1
ATOM 652 C C . LYS A 1 83 ? -6.880 3.754 18.478 1.00 89.62 83 LYS A C 1
ATOM 654 O O . LYS A 1 83 ? -6.787 3.655 19.704 1.00 89.62 83 LYS A O 1
ATOM 659 N N . ARG A 1 84 ? -8.036 3.582 17.836 1.00 90.06 84 ARG A N 1
ATOM 660 C CA . ARG A 1 84 ? -9.298 3.238 18.499 1.00 90.06 84 ARG A CA 1
ATOM 661 C C . ARG A 1 84 ? -9.282 1.768 18.920 1.00 90.06 84 ARG A C 1
ATOM 663 O O . ARG A 1 84 ? -8.862 0.894 18.173 1.00 90.06 84 ARG A O 1
ATOM 670 N N . ARG A 1 85 ? -9.743 1.492 20.144 1.00 87.88 85 ARG A N 1
ATOM 671 C CA . ARG A 1 85 ? -9.860 0.120 20.683 1.00 87.88 85 ARG A CA 1
ATOM 672 C C . ARG A 1 85 ? -11.196 -0.543 20.354 1.00 87.88 85 ARG A C 1
ATOM 674 O O . ARG A 1 85 ? -11.347 -1.740 20.557 1.00 87.88 85 ARG A O 1
ATOM 681 N N . ASP A 1 86 ? -12.167 0.242 19.906 1.00 88.06 86 ASP A N 1
ATOM 682 C CA . ASP A 1 86 ? -13.535 -0.176 19.605 1.00 88.06 86 ASP A CA 1
ATOM 683 C C . ASP A 1 86 ? -13.765 -0.471 18.116 1.00 88.06 86 ASP A C 1
ATOM 685 O O . ASP A 1 86 ? -14.894 -0.750 17.711 1.00 88.06 86 ASP A O 1
ATOM 689 N N . CYS A 1 87 ? -12.700 -0.437 17.313 1.00 88.62 87 CYS A N 1
ATOM 690 C CA . CYS A 1 87 ? -12.720 -0.843 15.918 1.00 88.62 87 CYS A CA 1
ATOM 691 C C . CYS A 1 87 ? -11.511 -1.711 15.564 1.00 88.62 87 CYS A C 1
ATOM 693 O O . CYS A 1 87 ? -10.450 -1.610 16.179 1.00 88.62 87 CYS A O 1
ATOM 695 N N . LEU A 1 88 ? -11.672 -2.528 14.528 1.00 88.25 88 LEU A N 1
ATOM 696 C CA . LEU A 1 88 ? -10.599 -3.306 13.923 1.00 88.25 88 LEU A CA 1
ATOM 697 C C . LEU A 1 88 ? -10.551 -3.002 12.427 1.00 88.25 88 LEU A C 1
ATOM 699 O O . LEU A 1 88 ? -11.512 -3.281 11.715 1.00 88.25 88 LEU A O 1
ATOM 703 N N . LEU A 1 89 ? -9.434 -2.445 11.960 1.00 87.62 89 LEU A N 1
ATOM 704 C CA . LEU A 1 89 ? -9.151 -2.255 10.540 1.00 87.62 89 LEU A CA 1
ATOM 705 C C . LEU A 1 89 ? -8.149 -3.324 10.096 1.00 87.62 89 LEU A C 1
ATOM 707 O O . LEU A 1 89 ? -7.028 -3.374 10.600 1.00 87.62 89 LEU A O 1
ATOM 711 N N . PHE A 1 90 ? -8.562 -4.180 9.170 1.00 86.75 90 PHE A N 1
ATOM 712 C CA . PHE A 1 90 ? -7.744 -5.236 8.586 1.00 86.75 90 PHE A CA 1
ATOM 713 C C . PHE A 1 90 ? -7.580 -4.998 7.085 1.00 86.75 90 PHE A C 1
ATOM 715 O O . PHE A 1 90 ? -8.537 -4.612 6.415 1.00 86.75 90 PHE A O 1
ATOM 722 N N . ARG A 1 91 ? -6.382 -5.264 6.559 1.00 85.88 91 ARG A N 1
ATOM 723 C CA . ARG A 1 91 ? -6.077 -5.207 5.127 1.00 85.88 91 ARG A CA 1
ATOM 724 C C . ARG A 1 91 ? -5.487 -6.526 4.650 1.00 85.88 91 ARG A C 1
ATOM 726 O O . ARG A 1 91 ? -4.569 -7.058 5.274 1.00 85.88 91 ARG A O 1
ATOM 733 N N . TYR A 1 92 ? -5.962 -6.997 3.504 1.00 83.62 92 TYR A N 1
ATOM 734 C CA . TYR A 1 92 ? -5.336 -8.055 2.727 1.00 83.62 92 TYR A CA 1
ATOM 735 C C . TYR A 1 92 ? -5.089 -7.566 1.300 1.00 83.62 92 TYR A C 1
ATOM 737 O O . TYR A 1 92 ? -6.017 -7.421 0.511 1.00 83.62 92 TYR A O 1
ATOM 745 N N . VAL A 1 93 ? -3.818 -7.318 0.971 1.00 79.94 93 VAL A N 1
ATOM 746 C CA . VAL A 1 93 ? -3.403 -6.709 -0.303 1.00 79.94 93 VAL A CA 1
ATOM 747 C C . VAL A 1 93 ? -4.094 -5.351 -0.490 1.00 79.94 93 VAL A C 1
ATOM 749 O O . VAL A 1 93 ? -3.740 -4.415 0.230 1.00 79.94 93 VAL A O 1
ATOM 752 N N . ASP A 1 94 ? -5.083 -5.262 -1.381 1.00 79.19 94 ASP A N 1
ATOM 753 C CA . ASP A 1 94 ? -5.811 -4.035 -1.716 1.00 79.19 94 ASP A CA 1
ATOM 754 C C . ASP A 1 94 ? -7.219 -4.003 -1.096 1.00 79.19 94 ASP A C 1
ATOM 756 O O . ASP A 1 94 ? -7.880 -2.964 -1.122 1.00 79.19 94 ASP A O 1
ATOM 760 N N . ASP A 1 95 ? -7.662 -5.119 -0.510 1.00 82.12 95 ASP A N 1
ATOM 761 C CA . ASP A 1 95 ? -8.963 -5.240 0.132 1.00 82.12 95 ASP A CA 1
ATOM 762 C C . ASP A 1 95 ? -8.855 -4.931 1.615 1.00 82.12 95 ASP A C 1
ATOM 764 O O . ASP A 1 95 ? -7.923 -5.348 2.311 1.00 82.12 95 ASP A O 1
ATOM 768 N N . TYR A 1 96 ? -9.865 -4.244 2.124 1.00 82.88 96 TYR A N 1
ATOM 769 C CA . TYR A 1 96 ? -9.928 -3.900 3.525 1.00 82.88 96 TYR A CA 1
ATOM 770 C C . TYR A 1 96 ? -11.261 -4.305 4.145 1.00 82.88 96 TYR A C 1
ATOM 772 O O . TYR A 1 96 ? -12.320 -4.224 3.517 1.00 82.88 96 TYR A O 1
ATOM 780 N N . ILE A 1 97 ? -11.188 -4.659 5.425 1.00 85.38 97 ILE A N 1
ATOM 781 C CA . ILE A 1 97 ? -12.319 -4.966 6.291 1.00 85.38 97 ILE A CA 1
ATOM 782 C C . ILE A 1 97 ? -12.230 -4.046 7.504 1.00 85.38 97 ILE A C 1
ATOM 784 O O . ILE A 1 97 ? -11.232 -4.044 8.226 1.00 85.38 97 ILE A O 1
ATOM 788 N N . LEU A 1 98 ? -13.289 -3.277 7.739 1.00 86.31 98 LEU A N 1
ATOM 789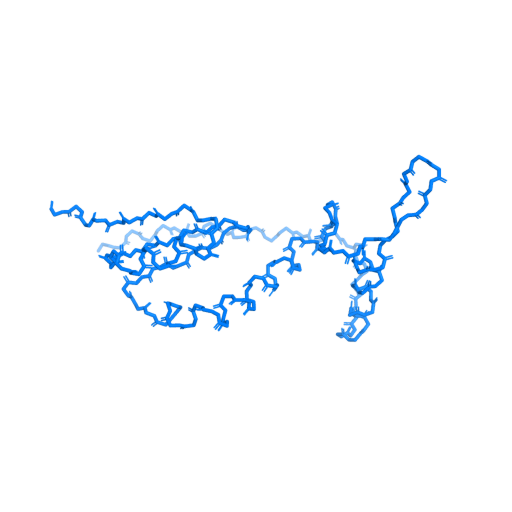 C CA . LEU A 1 98 ? -13.470 -2.512 8.967 1.00 86.31 98 LEU A CA 1
ATOM 790 C C . LEU A 1 98 ? -14.569 -3.170 9.796 1.00 86.31 98 LEU A C 1
ATOM 792 O O . LEU A 1 98 ? -15.696 -3.287 9.324 1.00 86.31 98 LEU A O 1
ATOM 796 N N . LEU A 1 99 ? -14.246 -3.543 11.033 1.00 87.19 99 LEU A N 1
ATOM 797 C CA . LEU A 1 99 ? -15.217 -3.946 12.044 1.00 87.19 99 LEU A CA 1
ATOM 798 C C . LEU A 1 99 ? -15.404 -2.785 13.018 1.00 87.19 99 LEU A C 1
ATOM 800 O O . LEU A 1 99 ? -14.454 -2.344 13.668 1.00 87.19 99 LEU A O 1
ATOM 804 N N . THR A 1 100 ? -16.629 -2.281 13.111 1.00 86.38 100 THR A N 1
ATOM 805 C CA . THR A 1 100 ? -16.998 -1.174 13.995 1.00 86.38 100 THR A CA 1
ATOM 806 C C . THR A 1 100 ? -18.477 -1.262 14.362 1.00 86.38 100 THR A C 1
ATOM 808 O O . THR A 1 100 ? -19.280 -1.777 13.585 1.00 86.38 100 THR A O 1
ATOM 811 N N . ARG A 1 101 ? -18.835 -0.732 15.536 1.00 87.06 101 ARG A N 1
ATOM 812 C CA . ARG A 1 101 ? -20.235 -0.491 15.942 1.00 87.06 101 ARG A CA 1
ATOM 813 C C . ARG A 1 101 ? -20.723 0.912 15.564 1.00 87.06 101 ARG A C 1
ATOM 815 O O . ARG A 1 101 ? -21.904 1.217 15.677 1.00 87.06 101 ARG A O 1
ATOM 822 N N 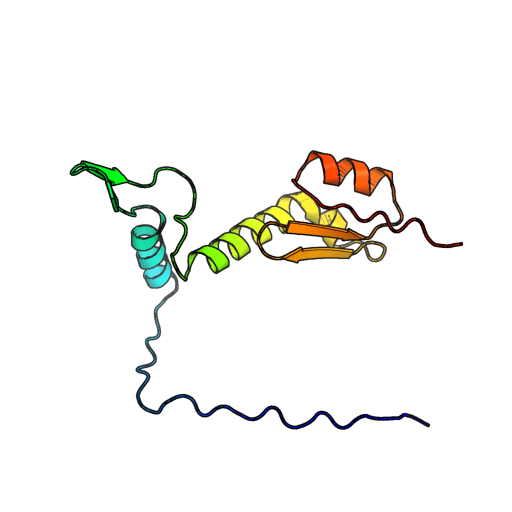. ASP A 1 102 ? -19.804 1.781 15.158 1.00 87.25 102 ASP A N 1
ATOM 823 C CA . ASP A 1 102 ? -20.064 3.170 14.795 1.00 87.25 102 ASP A CA 1
ATOM 824 C C . ASP A 1 102 ? -20.399 3.261 13.300 1.00 87.25 102 ASP A C 1
ATOM 826 O O . ASP A 1 102 ? -19.510 3.201 12.447 1.00 87.25 102 ASP A O 1
ATOM 830 N N . VAL A 1 103 ? -21.690 3.394 12.990 1.00 85.06 103 VAL A N 1
ATOM 831 C CA . VAL A 1 103 ? -22.196 3.478 11.608 1.00 85.06 103 VAL A CA 1
ATOM 832 C C . VAL A 1 103 ? -21.618 4.689 10.875 1.00 85.06 103 VAL A C 1
ATOM 834 O O . VAL A 1 103 ? -21.250 4.582 9.712 1.00 85.06 103 VAL A O 1
ATOM 837 N N . ARG A 1 104 ? -21.421 5.821 11.565 1.00 85.88 104 ARG A N 1
ATOM 838 C CA . ARG A 1 104 ? -20.861 7.033 10.943 1.00 85.88 104 ARG A CA 1
ATOM 839 C C . ARG A 1 104 ? -19.410 6.822 10.528 1.00 85.88 104 ARG A C 1
ATOM 841 O O . ARG A 1 104 ? -18.975 7.331 9.496 1.00 85.88 104 ARG A O 1
ATOM 848 N N . LEU A 1 105 ? -18.656 6.069 11.331 1.00 85.50 105 LEU A N 1
ATOM 849 C CA . LEU A 1 105 ? -17.301 5.669 10.972 1.00 85.50 105 LEU A CA 1
ATOM 850 C C . LEU A 1 105 ? -17.302 4.758 9.739 1.00 85.50 105 LEU A C 1
ATOM 852 O O . LEU A 1 105 ? -16.469 4.952 8.854 1.00 85.50 105 LEU A O 1
ATOM 856 N N . ALA A 1 106 ? -18.220 3.791 9.684 1.00 83.62 106 ALA A N 1
ATOM 857 C CA . ALA A 1 106 ? -18.349 2.891 8.543 1.00 83.62 106 ALA A CA 1
ATOM 858 C C . ALA A 1 106 ? -18.685 3.653 7.253 1.00 83.62 106 ALA A C 1
ATOM 860 O O . ALA A 1 106 ? -18.030 3.433 6.234 1.00 83.62 106 ALA A O 1
ATOM 861 N N . ASP A 1 107 ? -19.620 4.603 7.311 1.00 82.44 107 ASP A N 1
ATOM 862 C CA . ASP A 1 107 ? -20.007 5.431 6.164 1.00 82.44 107 ASP A CA 1
ATOM 863 C C . ASP A 1 107 ? -18.840 6.290 5.664 1.00 82.44 107 ASP A C 1
ATOM 865 O O . ASP A 1 107 ? -18.563 6.323 4.465 1.00 82.44 107 ASP A O 1
ATOM 869 N N . ARG A 1 108 ? -18.098 6.931 6.581 1.00 83.81 108 ARG A N 1
ATOM 870 C CA . ARG A 1 108 ? -16.914 7.737 6.235 1.00 83.81 108 ARG A CA 1
ATOM 871 C C . ARG A 1 108 ? -15.882 6.912 5.467 1.00 83.81 108 ARG A C 1
ATOM 873 O O . ARG A 1 108 ? -15.392 7.344 4.432 1.00 83.81 108 ARG A O 1
ATOM 880 N N . VAL A 1 109 ? -15.553 5.728 5.977 1.00 76.62 109 VAL A N 1
ATOM 881 C CA . VAL A 1 109 ? -14.500 4.876 5.405 1.00 76.62 109 VAL A CA 1
ATOM 882 C C . VAL A 1 109 ? -14.940 4.242 4.080 1.00 76.62 109 VAL A C 1
ATOM 884 O O . VAL A 1 109 ? -14.121 4.082 3.177 1.00 76.62 109 VAL A O 1
ATOM 887 N N . SER A 1 110 ? -16.234 3.949 3.922 1.00 71.00 110 SER A N 1
ATOM 888 C CA . SER A 1 110 ? -16.798 3.352 2.701 1.00 71.00 110 SER A CA 1
ATOM 889 C C . SER A 1 110 ? -16.743 4.278 1.481 1.00 71.00 110 SER A C 1
ATOM 891 O O . SER A 1 110 ? -16.744 3.799 0.350 1.00 71.00 110 SER A O 1
ATOM 893 N N . ILE A 1 111 ? -16.690 5.595 1.690 1.00 65.06 111 ILE A N 1
ATOM 894 C CA . ILE A 1 111 ? -16.576 6.582 0.606 1.00 65.06 111 ILE A CA 1
ATOM 895 C C . ILE A 1 111 ? -15.133 6.657 0.072 1.00 65.06 111 ILE A C 1
ATOM 897 O O . ILE A 1 111 ? -14.929 6.921 -1.114 1.00 65.06 111 ILE A O 1
ATOM 901 N N . ASP A 1 112 ? -14.136 6.383 0.920 1.00 65.69 112 ASP A N 1
ATOM 902 C CA . ASP A 1 112 ? -12.728 6.679 0.633 1.00 65.69 112 ASP A CA 1
ATOM 903 C C . ASP A 1 112 ? -11.914 5.499 0.066 1.00 65.69 112 ASP A C 1
ATOM 905 O O . ASP A 1 112 ? -10.907 5.737 -0.610 1.00 65.69 112 ASP A O 1
ATOM 909 N N . LEU A 1 113 ? -12.306 4.233 0.283 1.00 60.69 113 LEU A N 1
ATOM 910 C CA . LEU A 1 113 ? -11.744 3.104 -0.481 1.00 60.69 113 LEU A CA 1
ATOM 911 C C . LEU A 1 113 ? -12.819 2.144 -0.983 1.00 60.69 113 LEU A C 1
ATOM 913 O O . LEU A 1 113 ? -13.950 2.108 -0.512 1.00 60.69 113 LEU A O 1
ATOM 917 N N . ARG A 1 114 ? -12.427 1.316 -1.953 1.00 54.59 114 ARG A N 1
ATOM 918 C CA . ARG A 1 114 ? -13.187 0.145 -2.392 1.00 54.59 114 ARG A CA 1
ATOM 919 C C . ARG A 1 114 ? -13.173 -0.906 -1.267 1.00 54.59 114 ARG A C 1
ATOM 921 O O . ARG A 1 114 ? -12.376 -1.831 -1.305 1.00 54.59 114 ARG A O 1
ATOM 928 N N . TYR A 1 115 ? -13.987 -0.709 -0.231 1.00 55.28 115 TYR A N 1
ATOM 929 C CA . TYR A 1 115 ? -14.090 -1.589 0.940 1.00 55.28 115 TYR A CA 1
ATOM 930 C C . TYR A 1 115 ? -15.191 -2.641 0.784 1.00 55.28 115 TYR A C 1
ATOM 932 O O . TYR A 1 115 ? -16.232 -2.386 0.180 1.00 55.28 115 TYR A O 1
ATOM 940 N N . ILE A 1 116 ? -15.014 -3.769 1.477 1.00 50.53 116 ILE A N 1
ATOM 941 C CA . ILE A 1 116 ? -16.126 -4.549 2.028 1.00 50.53 116 ILE A CA 1
ATOM 942 C C . ILE A 1 116 ? -16.236 -4.140 3.504 1.00 50.53 116 ILE A C 1
ATOM 944 O O . ILE A 1 116 ? -15.489 -4.618 4.358 1.00 50.53 116 ILE A O 1
ATOM 948 N N . ALA A 1 117 ? -17.127 -3.197 3.816 1.00 50.38 117 ALA A N 1
ATOM 949 C CA . ALA A 1 117 ? -17.394 -2.799 5.196 1.00 50.38 117 ALA A CA 1
ATOM 950 C C . ALA A 1 117 ? -18.344 -3.815 5.845 1.00 50.38 117 ALA A C 1
ATOM 952 O O . ALA A 1 117 ? -19.504 -3.929 5.452 1.00 50.38 117 ALA A O 1
ATOM 953 N N . ILE A 1 118 ? -17.863 -4.550 6.850 1.00 54.50 118 ILE A N 1
ATOM 954 C CA . ILE A 1 118 ? -18.721 -5.391 7.688 1.00 54.50 118 ILE A CA 1
ATOM 955 C C . ILE A 1 118 ? -19.060 -4.570 8.926 1.00 54.50 118 ILE A C 1
ATOM 957 O O . ILE A 1 118 ? -18.338 -4.566 9.924 1.00 54.50 118 ILE A O 1
ATOM 961 N N . VAL A 1 119 ? -20.182 -3.855 8.860 1.00 56.44 119 VAL A N 1
ATOM 962 C CA . VAL A 1 119 ? -20.786 -3.279 10.060 1.00 56.44 119 VAL A CA 1
ATOM 963 C C . VAL A 1 119 ? -21.304 -4.447 10.888 1.00 56.44 119 VAL A C 1
ATOM 965 O O . VAL A 1 119 ? -22.385 -4.976 10.635 1.00 56.44 119 VAL A O 1
ATOM 968 N N . CYS A 1 120 ? -20.517 -4.876 11.874 1.00 50.53 120 CYS A N 1
ATOM 969 C CA . CYS A 1 120 ? -21.020 -5.707 12.956 1.00 50.53 120 CYS A CA 1
ATOM 970 C C . CYS A 1 120 ? -21.951 -4.835 13.804 1.00 50.53 120 CYS A C 1
ATOM 972 O O . CYS A 1 120 ? -21.571 -4.350 14.870 1.00 50.53 120 CYS A O 1
ATOM 974 N N . ALA A 1 121 ? -23.175 -4.613 13.313 1.00 45.03 121 ALA A N 1
ATOM 975 C CA . ALA A 1 121 ? -24.291 -4.331 14.194 1.00 45.03 121 ALA A CA 1
ATOM 976 C C . ALA A 1 121 ? -24.307 -5.498 15.178 1.00 45.03 121 ALA A C 1
ATOM 978 O O . ALA A 1 121 ? -24.396 -6.656 14.765 1.00 45.03 121 ALA A O 1
ATOM 979 N N . ALA A 1 122 ? -24.040 -5.196 16.446 1.00 39.53 122 ALA A N 1
ATOM 980 C CA . ALA A 1 122 ? -24.039 -6.200 17.486 1.00 39.53 122 ALA A CA 1
ATOM 981 C C . ALA A 1 122 ? -25.344 -6.994 17.363 1.00 39.53 122 ALA A C 1
ATOM 983 O O . ALA A 1 122 ? -26.423 -6.407 17.324 1.00 39.53 122 ALA A O 1
ATOM 984 N N . LEU A 1 123 ? -25.213 -8.314 17.229 1.00 39.47 123 LEU A N 1
ATOM 985 C CA . LEU A 1 123 ? -26.264 -9.234 17.629 1.00 39.47 123 LEU A CA 1
ATOM 986 C C . LEU A 1 123 ? -26.538 -8.895 19.098 1.00 39.47 123 LEU A C 1
ATOM 988 O O . LEU A 1 123 ? -25.687 -9.166 19.949 1.00 39.47 123 LEU A O 1
ATOM 992 N N . GLU A 1 124 ? -27.629 -8.174 19.346 1.00 38.59 124 GLU A N 1
ATOM 993 C CA . GLU A 1 124 ? -28.238 -8.083 20.674 1.00 38.59 124 GLU A CA 1
ATOM 994 C C . GLU A 1 124 ? -28.780 -9.457 21.080 1.00 38.59 124 GLU A C 1
ATOM 996 O O . GLU A 1 124 ? -29.379 -10.141 20.214 1.00 38.59 124 GLU A O 1
#

InterPro domains:
  IPR000477 Reverse transcriptase domain [PS50878] (1-124)
  IPR003545 Telomerase reverse transcriptase [PR01365] (49-65)
  IPR003545 Telomerase reverse transcriptase [PR01365] (88-100)
  IPR003545 Telomerase reverse transcriptase [PTHR12066] (21-109)